Protein AF-A0A966QQK2-F1 (afdb_monomer_lite)

Foldseek 3Di:
DDDDDDDALQNLVVQAPHAAEAEEDDQPCCVRNVACVSRVSNLQYWYKYFAPCVNPPCRVVVNCVRRVVFWDKDKAWDPQDDDCVPPDPVLVPDDPVVVSVVSNVPDPDIGIIIGTHTPD

Radius of gyration: 17.2 Å; chains: 1; bounding box: 40×33×46 Å

Secondary structure (DSSP, 8-state):
----S---GGGGGGGTTS--EEEE--TT-HHHH--TTT-GGGGGSEEEEE--TTTSTTHHHHHHHHHTTTEEEEEE---S----TT--HHHHTS-HHHHHHHHHTT-SS---EEEEEE--

pLDDT: mean 94.25, std 5.54, range [66.81, 98.69]

Sequence (120 aa):
MQVGALFKPEDFAAYAGQKVLVLCDIEGAEQALLDPQLAPALAGMDLIVESHECLVAGITQTLIERFKPTHQITLVQDDGQRSLQAAPQWFANLAHLDQLLATWEWRSGPTPWLVMRALQ

Structure (mmCIF, N/CA/C/O backbone):
data_AF-A0A966QQK2-F1
#
_entry.id   AF-A0A966QQK2-F1
#
loop_
_atom_site.group_PDB
_atom_site.id
_atom_site.type_symbol
_atom_site.label_atom_id
_atom_site.label_alt_id
_atom_site.label_comp_id
_atom_site.label_asym_id
_atom_site.label_entity_id
_atom_site.label_seq_id
_atom_site.pdbx_PDB_ins_code
_atom_site.Cartn_x
_atom_site.Cartn_y
_atom_site.Cartn_z
_atom_site.occupancy
_atom_site.B_iso_or_equiv
_atom_site.auth_seq_id
_atom_site.auth_comp_id
_atom_site.auth_asym_id
_atom_site.auth_atom_id
_atom_site.pdbx_PDB_model_num
ATOM 1 N N . MET A 1 1 ? -6.088 -21.455 -0.155 1.00 66.81 1 MET A N 1
ATOM 2 C CA . MET A 1 1 ? -6.325 -20.127 -0.752 1.00 66.81 1 MET A CA 1
ATOM 3 C C . MET A 1 1 ? -7.811 -20.016 -1.029 1.00 66.81 1 MET A C 1
ATOM 5 O O . MET A 1 1 ? -8.333 -20.871 -1.732 1.00 66.81 1 MET A O 1
ATOM 9 N N . GLN A 1 2 ? -8.489 -19.052 -0.415 1.00 87.50 2 GLN A N 1
ATOM 10 C CA . GLN A 1 2 ? -9.890 -18.745 -0.695 1.00 87.50 2 GLN A CA 1
ATOM 11 C C . GLN A 1 2 ? -9.915 -17.423 -1.458 1.00 87.50 2 GLN A C 1
ATOM 13 O O . GLN A 1 2 ? -9.200 -16.500 -1.082 1.00 87.50 2 GLN A O 1
ATOM 18 N N . VAL A 1 3 ? -10.700 -17.351 -2.528 1.00 90.50 3 VAL A N 1
ATOM 19 C CA . VAL A 1 3 ? -10.937 -16.104 -3.263 1.00 90.50 3 VAL A CA 1
ATOM 20 C C . VAL A 1 3 ? -12.315 -15.598 -2.848 1.00 90.50 3 VAL A C 1
ATOM 22 O O . VAL A 1 3 ? -13.288 -16.352 -2.910 1.00 90.50 3 VAL A O 1
ATOM 25 N N . G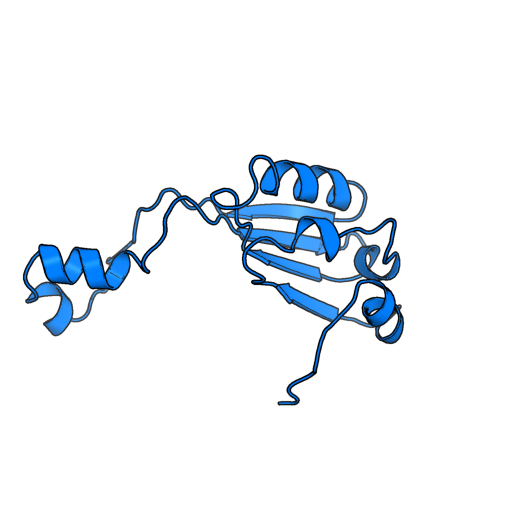LY A 1 4 ? -12.369 -14.366 -2.344 1.00 91.00 4 GLY A N 1
ATOM 26 C CA . GLY A 1 4 ? -13.602 -13.705 -1.915 1.00 91.00 4 GLY A CA 1
ATOM 27 C C . GLY A 1 4 ? -14.304 -12.956 -3.048 1.00 91.00 4 GLY A C 1
ATOM 28 O O . GLY A 1 4 ? -13.815 -12.897 -4.175 1.00 91.00 4 GLY A O 1
ATOM 29 N N . ALA A 1 5 ? -15.466 -12.384 -2.730 1.00 93.06 5 ALA A N 1
ATOM 30 C CA . ALA A 1 5 ? -16.129 -11.381 -3.561 1.00 93.06 5 ALA A CA 1
ATOM 31 C C . ALA A 1 5 ? -15.693 -9.970 -3.114 1.00 93.06 5 ALA A C 1
ATOM 33 O O . ALA A 1 5 ? -14.601 -9.801 -2.573 1.00 93.06 5 ALA A O 1
ATOM 34 N N . LEU A 1 6 ? -16.547 -8.964 -3.321 1.00 95.56 6 LEU A N 1
ATOM 35 C CA . LEU A 1 6 ? -16.353 -7.621 -2.778 1.00 95.56 6 LEU A CA 1
ATOM 36 C C . LEU A 1 6 ? -16.070 -7.681 -1.268 1.00 95.56 6 LEU A C 1
ATOM 38 O O . LEU A 1 6 ? -16.871 -8.245 -0.525 1.00 95.56 6 LEU A O 1
ATOM 42 N N . PHE A 1 7 ? -14.968 -7.061 -0.853 1.00 96.06 7 PHE A N 1
ATOM 43 C CA . PHE A 1 7 ? -14.594 -6.875 0.544 1.00 96.06 7 PHE A CA 1
ATOM 44 C C . PHE A 1 7 ? -14.859 -5.420 0.933 1.00 96.06 7 PHE A C 1
ATOM 46 O O . PHE A 1 7 ? -14.407 -4.498 0.250 1.00 96.06 7 PHE A O 1
ATOM 53 N N . LYS A 1 8 ? -15.629 -5.209 1.994 1.00 97.12 8 LYS A N 1
ATOM 54 C CA . LYS A 1 8 ? -16.075 -3.895 2.461 1.00 97.12 8 LYS A CA 1
ATOM 55 C C . LYS A 1 8 ? -15.437 -3.548 3.810 1.00 97.12 8 LYS A C 1
ATOM 57 O O . LYS A 1 8 ? -14.972 -4.451 4.505 1.00 97.12 8 LYS A O 1
ATOM 62 N N . PRO A 1 9 ? -15.446 -2.270 4.233 1.00 97.62 9 PRO A N 1
ATOM 63 C CA . PRO A 1 9 ? -14.911 -1.880 5.539 1.00 97.62 9 PRO A CA 1
ATOM 64 C C . PRO A 1 9 ? -15.486 -2.697 6.709 1.00 97.62 9 PRO A C 1
ATOM 66 O O . PRO A 1 9 ? -14.753 -3.094 7.613 1.00 97.62 9 PRO A O 1
ATOM 69 N N . GLU A 1 10 ? -16.782 -3.015 6.685 1.00 97.19 10 GLU A N 1
ATOM 70 C CA . GLU A 1 10 ? -17.427 -3.806 7.736 1.00 97.19 10 GLU A CA 1
ATOM 71 C C . GLU A 1 10 ? -16.887 -5.243 7.863 1.00 97.19 10 GLU A C 1
ATOM 73 O O . GLU A 1 10 ? -16.929 -5.815 8.955 1.00 97.19 10 GLU A O 1
ATOM 78 N N . ASP A 1 11 ? -16.319 -5.815 6.797 1.00 97.19 11 ASP A N 1
ATOM 79 C CA . ASP A 1 11 ? -15.834 -7.200 6.792 1.00 97.19 11 ASP A CA 1
ATOM 80 C C . ASP A 1 11 ? -14.584 -7.381 7.671 1.00 97.19 11 ASP A C 1
ATOM 82 O O . ASP A 1 11 ? -14.335 -8.475 8.186 1.00 97.19 11 ASP A O 1
ATOM 86 N N . PHE A 1 12 ? -13.837 -6.303 7.956 1.00 97.81 12 PHE A N 1
ATOM 87 C CA . PHE A 1 12 ? -12.726 -6.341 8.915 1.00 97.81 12 PHE A CA 1
ATOM 88 C C . PHE A 1 12 ? -13.176 -6.745 10.327 1.00 97.81 12 PHE A C 1
ATOM 90 O O . PHE A 1 12 ? -12.386 -7.313 11.085 1.00 97.81 12 PHE A O 1
ATOM 97 N N . ALA A 1 13 ? -14.443 -6.509 10.689 1.00 97.62 13 ALA A N 1
ATOM 98 C CA . ALA A 1 13 ? -14.973 -6.865 12.003 1.00 97.62 13 ALA A CA 1
ATOM 99 C C . ALA A 1 13 ? -14.919 -8.378 12.280 1.00 97.62 13 ALA A C 1
ATOM 101 O O . ALA A 1 13 ? -14.746 -8.778 13.431 1.00 97.62 13 ALA A O 1
ATOM 102 N N . ALA A 1 14 ? -14.989 -9.220 11.241 1.00 97.00 14 ALA A N 1
ATOM 103 C CA . ALA A 1 14 ? -14.887 -10.675 11.378 1.00 97.00 14 ALA A CA 1
ATOM 104 C C . ALA A 1 14 ? -13.523 -11.136 11.928 1.00 97.00 14 ALA A C 1
ATOM 106 O O . ALA A 1 14 ? -13.404 -12.241 12.462 1.00 97.00 14 ALA A O 1
ATOM 107 N N . TYR A 1 15 ? -12.504 -10.280 11.831 1.00 96.56 15 TYR A N 1
ATOM 108 C CA . TYR A 1 15 ? -11.136 -10.565 12.253 1.00 96.56 15 TYR A CA 1
ATOM 109 C C . TYR A 1 15 ? -10.707 -9.777 13.499 1.00 96.56 15 TYR A C 1
ATOM 111 O O . TYR A 1 15 ? -9.544 -9.835 13.900 1.00 96.56 15 TYR A O 1
ATOM 119 N N . ALA A 1 16 ? -11.629 -9.047 14.133 1.00 96.31 16 ALA A N 1
ATOM 120 C CA . ALA A 1 16 ? -11.333 -8.248 15.317 1.00 96.31 16 ALA A CA 1
ATOM 121 C C . ALA A 1 16 ? -10.731 -9.102 16.453 1.00 96.31 16 ALA A C 1
ATOM 123 O O . ALA A 1 16 ? -11.222 -10.186 16.769 1.00 96.31 16 ALA A O 1
ATOM 124 N N . GLY A 1 17 ? -9.660 -8.600 17.077 1.00 92.94 17 GLY A N 1
ATOM 125 C CA . GLY A 1 17 ? -8.969 -9.266 18.190 1.00 92.94 17 GLY A CA 1
ATOM 126 C C . GLY A 1 17 ? -8.048 -10.428 17.795 1.00 92.94 17 GLY A C 1
ATOM 127 O O . GLY A 1 17 ? -7.464 -11.063 18.672 1.00 92.94 17 GLY A O 1
ATOM 128 N N . GLN A 1 18 ? -7.900 -10.717 16.500 1.00 96.25 18 GLN A N 1
ATOM 129 C CA . GLN A 1 18 ? -6.976 -11.733 15.995 1.00 96.25 18 GLN A CA 1
ATOM 130 C C . GLN A 1 18 ? -5.640 -11.105 15.575 1.00 96.25 18 GLN A C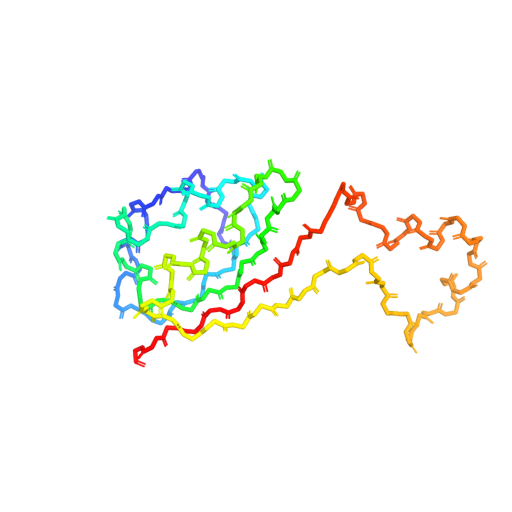 1
ATOM 132 O O . GLN A 1 18 ? -5.559 -9.908 15.313 1.00 96.25 18 GLN A O 1
ATOM 137 N N . LYS A 1 19 ? -4.585 -11.923 15.460 1.00 96.31 19 LYS A N 1
ATOM 138 C CA . LYS A 1 19 ? -3.326 -11.500 14.828 1.00 96.31 19 LYS A CA 1
ATOM 139 C C . LYS A 1 19 ? -3.480 -11.566 13.312 1.00 96.31 19 LYS A C 1
ATOM 141 O O . LYS A 1 19 ? -3.482 -12.659 12.749 1.00 96.31 19 LYS A O 1
ATOM 146 N N . VAL A 1 20 ? -3.623 -10.408 12.676 1.00 97.56 20 VAL A N 1
ATOM 147 C CA . VAL A 1 20 ? -3.947 -10.282 11.249 1.00 97.56 20 VAL A CA 1
ATOM 148 C C . VAL A 1 20 ? -2.903 -9.416 10.560 1.00 97.56 20 VAL A C 1
ATOM 150 O O . VAL A 1 20 ? -2.527 -8.369 11.082 1.00 97.56 20 VAL A O 1
ATOM 153 N N . LEU A 1 21 ? -2.482 -9.852 9.374 1.00 98.06 21 LEU A N 1
ATOM 154 C CA . LEU A 1 21 ? -1.756 -9.034 8.411 1.00 98.06 21 LEU A CA 1
ATOM 155 C C . LEU A 1 21 ? -2.686 -8.732 7.234 1.00 98.06 21 LEU A C 1
ATOM 157 O O . LEU A 1 21 ? -3.183 -9.656 6.589 1.00 98.06 21 LEU A O 1
ATOM 161 N N . VAL A 1 22 ? -2.883 -7.451 6.942 1.00 97.88 22 VAL A N 1
ATOM 162 C CA . VAL A 1 22 ? -3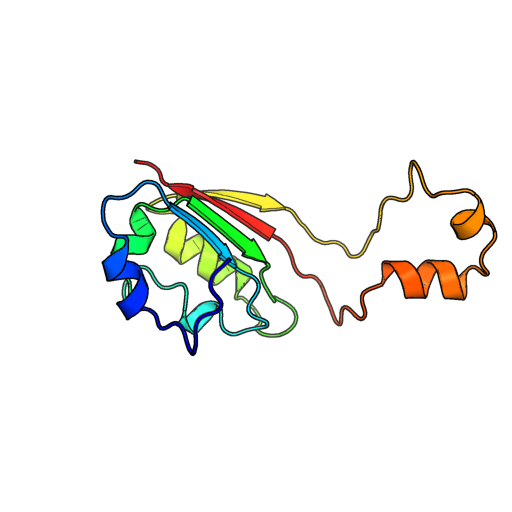.571 -6.964 5.747 1.00 97.88 22 VAL A CA 1
ATOM 163 C C . VAL A 1 22 ? -2.516 -6.617 4.699 1.00 97.88 22 VAL A C 1
ATOM 165 O O . VAL A 1 22 ? -1.731 -5.695 4.891 1.00 97.88 22 VAL A O 1
ATOM 168 N N . LEU A 1 23 ? -2.496 -7.349 3.586 1.00 98.25 23 LEU A N 1
ATOM 169 C CA . LEU A 1 23 ? -1.724 -6.991 2.396 1.00 98.25 23 LEU A CA 1
ATOM 170 C C . LEU A 1 23 ? -2.698 -6.416 1.367 1.00 98.25 23 LEU A C 1
ATOM 172 O O . LEU A 1 23 ? -3.619 -7.121 0.955 1.00 98.25 23 LEU A O 1
ATOM 176 N N . CYS A 1 24 ? -2.531 -5.147 1.008 1.00 97.81 24 CYS A N 1
ATOM 177 C CA . CYS A 1 24 ? -3.518 -4.402 0.236 1.00 97.81 24 CYS A CA 1
ATOM 178 C C . CYS A 1 24 ? -2.871 -3.709 -0.963 1.00 97.81 24 CYS A C 1
ATOM 180 O O . CYS A 1 24 ? -2.039 -2.822 -0.796 1.00 97.81 24 CYS A O 1
ATOM 182 N N . ASP A 1 25 ? -3.302 -4.108 -2.149 1.00 95.88 25 ASP A N 1
ATOM 183 C CA . ASP A 1 25 ? -3.042 -3.459 -3.427 1.00 95.88 25 ASP A CA 1
ATOM 184 C C . ASP A 1 25 ? -4.398 -3.437 -4.149 1.00 95.88 25 ASP A C 1
ATOM 186 O O . ASP A 1 25 ? -4.954 -4.491 -4.477 1.00 95.88 25 ASP A O 1
ATOM 190 N N . ILE A 1 26 ? -5.018 -2.254 -4.202 1.00 96.00 26 ILE A N 1
ATOM 191 C CA . ILE A 1 26 ? -6.432 -2.078 -4.582 1.00 96.00 26 ILE A CA 1
ATOM 192 C C . ILE A 1 26 ? -6.665 -0.893 -5.521 1.00 96.00 26 ILE A C 1
ATOM 194 O O . ILE A 1 26 ? -7.803 -0.436 -5.655 1.00 96.00 26 ILE A O 1
ATOM 198 N N . GLU A 1 27 ? -5.605 -0.424 -6.178 1.00 94.69 27 GLU A N 1
ATOM 199 C CA . GLU A 1 27 ? -5.672 0.432 -7.367 1.00 94.69 27 GLU A CA 1
ATOM 200 C C . GLU A 1 27 ? -6.597 1.662 -7.213 1.00 94.69 27 GLU A C 1
ATOM 202 O O . GLU A 1 27 ? -7.439 1.948 -8.070 1.00 94.69 27 GLU A O 1
ATOM 207 N N . GLY A 1 28 ? -6.475 2.404 -6.102 1.00 93.50 28 GLY A N 1
ATOM 208 C CA . GLY A 1 28 ? -7.173 3.683 -5.885 1.00 93.50 28 GLY A CA 1
ATOM 209 C C . GLY A 1 28 ? -8.387 3.632 -4.948 1.00 93.50 28 GLY A C 1
ATOM 210 O O . GLY A 1 28 ? -8.996 4.668 -4.663 1.00 93.50 28 GLY A O 1
ATOM 211 N N . ALA A 1 29 ? -8.768 2.454 -4.445 1.00 96.75 29 ALA A N 1
ATOM 212 C CA . ALA A 1 29 ? -9.868 2.311 -3.483 1.00 96.75 29 ALA A CA 1
ATOM 213 C C . ALA A 1 29 ? -9.435 2.457 -2.005 1.00 96.75 29 ALA A C 1
ATOM 215 O O . ALA A 1 29 ? -10.256 2.283 -1.096 1.00 96.75 29 ALA A O 1
ATOM 216 N N . GLU A 1 30 ? -8.170 2.796 -1.733 1.00 97.88 30 GLU A N 1
ATOM 217 C CA . GLU A 1 30 ? -7.579 2.817 -0.386 1.00 97.88 30 GLU A CA 1
ATOM 218 C C . GLU A 1 30 ? -8.312 3.777 0.538 1.00 97.88 30 GLU A C 1
ATOM 220 O O . GLU A 1 30 ? -8.569 3.452 1.697 1.00 97.88 30 GLU A O 1
ATOM 225 N N . GLN A 1 31 ? -8.710 4.941 0.023 1.00 96.19 31 GLN A N 1
ATOM 226 C CA . GLN A 1 31 ? -9.380 5.956 0.830 1.00 96.19 31 GLN A CA 1
ATOM 227 C C . GLN A 1 31 ? -10.723 5.465 1.382 1.00 96.19 31 GLN A C 1
ATOM 229 O O . GLN A 1 31 ? -11.097 5.838 2.497 1.00 96.19 31 GLN A O 1
ATOM 234 N N . ALA A 1 32 ? -11.447 4.656 0.608 1.00 96.56 32 ALA A N 1
ATOM 235 C CA . ALA A 1 32 ? -12.756 4.140 0.986 1.00 96.56 32 ALA A CA 1
ATOM 236 C C . ALA A 1 32 ? -12.647 2.885 1.861 1.00 96.56 32 ALA A C 1
ATOM 238 O O . ALA A 1 32 ? -13.449 2.718 2.778 1.00 96.56 32 ALA A O 1
ATOM 239 N N . LEU A 1 33 ? -11.669 2.013 1.587 1.00 98.00 33 LEU A N 1
ATOM 240 C CA . LEU A 1 33 ? -11.525 0.744 2.301 1.00 98.00 33 LEU A CA 1
ATOM 241 C C . LEU A 1 33 ? -10.771 0.886 3.632 1.00 98.00 33 LEU A C 1
ATOM 243 O O . LEU A 1 33 ? -11.164 0.291 4.635 1.00 98.00 33 LEU A O 1
ATOM 247 N N . LEU A 1 34 ? -9.682 1.657 3.643 1.00 98.06 34 LEU A N 1
ATOM 248 C CA . LEU A 1 34 ? -8.735 1.736 4.756 1.00 98.06 34 LEU A CA 1
ATOM 249 C C . LEU A 1 34 ? -9.015 2.970 5.618 1.00 98.06 34 LEU A C 1
ATOM 251 O O . LEU A 1 34 ? -8.275 3.960 5.616 1.00 98.06 34 LEU A O 1
ATOM 255 N N . ASP A 1 35 ? -10.121 2.907 6.357 1.00 97.62 35 ASP A N 1
ATOM 256 C CA . ASP A 1 35 ? -10.539 3.949 7.293 1.00 97.62 35 ASP A CA 1
ATOM 257 C C . ASP A 1 35 ? -10.847 3.354 8.682 1.00 97.62 35 ASP A C 1
ATOM 259 O O . ASP A 1 35 ? -11.882 2.703 8.854 1.00 97.62 35 ASP A O 1
ATOM 263 N N . PRO A 1 36 ? -9.996 3.590 9.702 1.00 96.44 36 PRO A N 1
ATOM 264 C CA . PRO A 1 36 ? -10.240 3.126 11.069 1.00 96.44 36 PRO A CA 1
ATOM 265 C C . PRO A 1 36 ? -11.518 3.679 11.719 1.00 96.44 36 PRO A C 1
ATOM 267 O O . PRO A 1 36 ? -11.984 3.107 12.703 1.00 96.44 36 PRO A O 1
ATOM 270 N N . GLN A 1 37 ? -12.098 4.772 11.205 1.00 96.31 37 GLN A N 1
ATOM 271 C CA . GLN A 1 37 ? -13.384 5.282 11.691 1.00 96.31 37 GLN A CA 1
ATOM 272 C C . GLN A 1 37 ? -14.555 4.414 11.212 1.00 96.31 37 GLN A C 1
ATOM 274 O O . GLN A 1 37 ? -15.518 4.228 11.953 1.00 96.31 37 GLN A O 1
ATOM 279 N N . LEU A 1 38 ? -14.466 3.865 9.995 1.00 97.12 38 LEU A N 1
ATOM 280 C CA . LEU A 1 38 ? -15.471 2.958 9.427 1.00 97.12 38 LEU A CA 1
ATOM 281 C C . LEU A 1 38 ? -15.234 1.503 9.848 1.00 97.12 38 LEU A C 1
ATOM 283 O O . LEU A 1 38 ? -16.186 0.757 10.066 1.00 97.12 38 LEU A O 1
ATOM 287 N N . ALA A 1 39 ? -13.967 1.114 9.998 1.00 97.44 39 ALA A N 1
ATOM 288 C CA . ALA A 1 39 ? -13.539 -0.230 10.359 1.00 97.44 39 ALA A CA 1
ATOM 289 C C . ALA A 1 39 ? -12.577 -0.204 11.564 1.00 97.44 39 ALA A C 1
ATOM 291 O O . ALA A 1 39 ? -11.363 -0.350 11.398 1.00 97.44 39 ALA A O 1
ATOM 292 N N . PRO A 1 40 ? -13.088 -0.077 12.806 1.00 97.25 40 PRO A N 1
ATOM 293 C CA . PRO A 1 40 ? -12.250 0.051 14.005 1.00 97.25 40 PRO A CA 1
ATOM 294 C C . PRO A 1 40 ? -11.290 -1.120 14.247 1.00 97.25 40 PRO A C 1
ATOM 296 O O . PRO A 1 40 ? -10.253 -0.947 14.884 1.00 97.25 40 PRO A O 1
ATOM 299 N N . ALA A 1 41 ? -11.609 -2.309 13.723 1.00 97.50 41 ALA A N 1
ATOM 300 C CA . ALA A 1 41 ? -10.761 -3.494 13.837 1.00 97.50 41 ALA A CA 1
ATOM 301 C C . ALA A 1 41 ? -9.366 -3.288 13.212 1.00 97.50 41 ALA A C 1
ATOM 303 O O . ALA A 1 41 ? -8.399 -3.870 13.700 1.00 97.50 41 ALA A O 1
ATOM 304 N N . LEU A 1 42 ? -9.247 -2.408 12.207 1.00 97.88 42 LEU A N 1
ATOM 305 C CA . LEU A 1 42 ? -7.981 -2.057 11.559 1.00 97.88 42 LEU A CA 1
ATOM 306 C C . LEU A 1 42 ? -6.942 -1.487 12.531 1.00 97.88 42 LEU A C 1
ATOM 308 O O . LEU A 1 42 ? -5.752 -1.627 12.291 1.00 97.88 42 LEU A O 1
ATOM 312 N N . ALA A 1 43 ? -7.368 -0.873 13.641 1.00 97.31 43 ALA A N 1
ATOM 313 C CA . ALA A 1 43 ? -6.459 -0.324 14.648 1.00 97.31 43 ALA A CA 1
ATOM 314 C C . ALA A 1 43 ? -5.542 -1.380 15.296 1.00 97.31 43 ALA A C 1
ATOM 316 O O . ALA A 1 43 ? -4.546 -1.017 15.916 1.00 97.31 43 ALA A O 1
ATOM 317 N N . GLY A 1 44 ? -5.904 -2.663 15.198 1.00 97.06 44 GLY A N 1
ATOM 318 C CA . GLY A 1 44 ? -5.170 -3.781 15.783 1.00 97.06 44 GLY A CA 1
ATOM 319 C C . GLY A 1 44 ? -4.524 -4.735 14.786 1.00 97.06 44 GLY A C 1
ATOM 320 O O . GLY A 1 44 ? -4.123 -5.822 15.189 1.00 97.06 44 GLY A O 1
ATOM 321 N N . MET A 1 45 ? -4.481 -4.388 13.501 1.00 98.19 45 MET A N 1
ATOM 322 C CA . MET A 1 45 ? -3.954 -5.258 12.448 1.00 98.19 45 MET A CA 1
ATOM 323 C C . MET A 1 45 ? -2.646 -4.689 11.919 1.00 98.19 45 MET A C 1
ATOM 325 O O . MET A 1 45 ? -2.512 -3.481 11.814 1.00 98.19 45 MET A O 1
ATOM 329 N N . ASP A 1 46 ? -1.698 -5.537 11.535 1.00 98.56 46 ASP A N 1
ATOM 330 C CA . ASP A 1 46 ? -0.556 -5.058 10.758 1.00 98.56 46 ASP A CA 1
ATOM 331 C C . ASP A 1 46 ? -0.997 -4.862 9.303 1.00 98.56 46 ASP A C 1
ATOM 333 O O . ASP A 1 46 ? -1.777 -5.660 8.778 1.00 98.56 46 ASP A O 1
ATOM 337 N N . LEU A 1 47 ? -0.499 -3.824 8.633 1.00 98.62 47 LEU A N 1
ATOM 338 C CA . LEU A 1 47 ? -0.830 -3.539 7.240 1.00 98.62 47 LEU A CA 1
ATOM 339 C C . LEU A 1 47 ? 0.426 -3.333 6.394 1.00 98.62 47 LEU A C 1
ATOM 341 O O . LEU A 1 47 ? 1.379 -2.670 6.800 1.00 98.62 47 LEU A O 1
ATOM 345 N N . ILE A 1 48 ? 0.393 -3.864 5.180 1.00 98.69 48 ILE A N 1
ATOM 346 C CA . ILE A 1 48 ? 1.309 -3.540 4.092 1.00 98.69 48 ILE A CA 1
ATOM 347 C C . ILE A 1 48 ? 0.430 -3.089 2.929 1.00 98.69 48 ILE A C 1
ATOM 349 O O . ILE A 1 48 ? -0.354 -3.880 2.408 1.00 98.69 48 ILE A O 1
ATOM 353 N N . VAL A 1 49 ? 0.517 -1.812 2.567 1.00 98.44 49 VAL A N 1
ATOM 354 C CA . VAL A 1 49 ? -0.390 -1.185 1.599 1.00 98.44 49 VAL A CA 1
ATOM 355 C C . VAL A 1 49 ? 0.412 -0.547 0.477 1.00 98.44 49 VAL A C 1
ATOM 357 O O . VAL A 1 49 ? 1.247 0.314 0.755 1.00 98.44 49 VAL A O 1
ATOM 360 N N . GLU A 1 50 ? 0.143 -0.934 -0.768 1.00 97.50 50 GLU A N 1
ATOM 361 C CA . GLU A 1 50 ? 0.564 -0.157 -1.932 1.00 97.50 50 GLU A CA 1
ATOM 362 C C . GLU A 1 50 ? -0.334 1.078 -2.056 1.00 97.50 50 GLU A C 1
ATOM 364 O O . GLU A 1 50 ? -1.558 0.975 -2.115 1.00 97.50 50 GLU A O 1
ATOM 369 N N . SER A 1 51 ? 0.274 2.261 -2.033 1.00 97.25 51 SER A N 1
ATOM 370 C CA . SER A 1 51 ? -0.433 3.536 -2.082 1.00 97.25 51 SER A CA 1
ATOM 371 C C . SER A 1 51 ? -0.430 4.080 -3.505 1.00 97.25 51 SER A C 1
ATOM 373 O O . SER A 1 51 ? 0.620 4.441 -4.031 1.00 97.25 51 SER A O 1
ATOM 375 N N . HIS A 1 52 ? -1.602 4.194 -4.124 1.00 96.69 52 HIS A N 1
ATOM 376 C CA . HIS A 1 52 ? -1.738 4.645 -5.511 1.00 96.69 52 HIS A CA 1
ATOM 377 C C . HIS A 1 52 ? -1.805 6.174 -5.632 1.00 96.69 52 HIS A C 1
ATOM 379 O O . HIS A 1 52 ? -2.804 6.745 -6.073 1.00 96.69 52 HIS A O 1
ATOM 385 N N . GLU A 1 53 ? -0.712 6.850 -5.265 1.00 94.19 53 GLU A N 1
ATOM 386 C CA . GLU A 1 53 ? -0.577 8.318 -5.314 1.00 94.19 53 GLU A CA 1
ATOM 387 C C . GLU A 1 53 ? -0.837 8.893 -6.716 1.00 94.19 53 GLU A C 1
ATOM 389 O O . GLU A 1 53 ? -1.376 9.989 -6.868 1.00 94.19 53 GLU A O 1
ATOM 394 N N . CYS A 1 54 ? -0.501 8.129 -7.756 1.00 92.62 54 CYS A N 1
ATOM 395 C CA . CYS A 1 54 ? -0.753 8.485 -9.148 1.00 92.62 54 CYS A CA 1
ATOM 396 C C . CYS A 1 54 ? -2.238 8.430 -9.559 1.00 92.62 54 CYS A C 1
ATOM 398 O O . CYS A 1 54 ? -2.607 9.061 -10.550 1.00 92.62 54 CYS A O 1
ATOM 400 N N . LEU A 1 55 ? -3.085 7.703 -8.819 1.00 94.38 55 LEU A N 1
ATOM 401 C CA . LEU A 1 55 ? -4.524 7.584 -9.081 1.00 94.38 55 LEU A CA 1
ATOM 402 C C . LEU A 1 55 ? -5.337 8.541 -8.207 1.00 94.38 55 LEU A C 1
ATOM 404 O O . LEU A 1 55 ? -6.269 9.186 -8.690 1.00 94.38 55 LEU A O 1
ATOM 408 N N . VAL A 1 56 ? -4.969 8.656 -6.929 1.00 95.12 56 VAL A N 1
ATOM 409 C CA . VAL A 1 56 ? -5.633 9.527 -5.956 1.00 95.12 56 VAL A CA 1
ATOM 410 C C . VAL A 1 56 ? -4.587 10.408 -5.281 1.00 95.12 56 VAL A C 1
ATOM 412 O O . VAL A 1 56 ? -3.865 9.979 -4.385 1.00 95.12 56 VAL A O 1
ATOM 415 N N . ALA A 1 57 ? -4.529 11.674 -5.692 1.00 95.12 57 ALA A N 1
ATOM 416 C CA . ALA A 1 57 ? -3.586 12.633 -5.126 1.00 95.12 57 ALA A CA 1
ATOM 417 C C . ALA A 1 57 ? -3.824 12.838 -3.616 1.00 95.12 57 ALA A C 1
ATOM 419 O O . ALA A 1 57 ? -4.946 13.081 -3.170 1.00 95.12 57 ALA A O 1
ATOM 420 N N . GLY A 1 58 ? -2.750 12.784 -2.834 1.00 96.38 58 GLY A N 1
ATOM 421 C CA . GLY A 1 58 ? -2.733 12.921 -1.381 1.00 96.38 58 GLY A CA 1
ATOM 422 C C . GLY A 1 58 ? -3.091 11.648 -0.612 1.00 96.38 58 GLY A C 1
ATOM 423 O O . GLY A 1 58 ? -3.181 11.703 0.622 1.00 96.38 58 GLY A O 1
ATOM 424 N N . ILE A 1 59 ? -3.302 10.507 -1.280 1.00 97.69 59 ILE A N 1
ATOM 425 C CA . ILE A 1 59 ? -3.731 9.277 -0.603 1.00 97.69 59 ILE A CA 1
ATOM 426 C C . ILE A 1 59 ? -2.678 8.754 0.372 1.00 97.69 59 ILE A C 1
ATOM 428 O O . ILE A 1 59 ? -3.025 8.381 1.494 1.00 97.69 59 ILE A O 1
ATOM 432 N N . THR A 1 60 ? -1.390 8.830 0.024 1.00 97.94 60 THR A N 1
ATOM 433 C CA . THR A 1 60 ? -0.312 8.356 0.905 1.00 97.94 60 THR A CA 1
ATOM 434 C C . THR A 1 60 ? -0.324 9.113 2.230 1.00 97.94 60 THR A C 1
ATOM 436 O O . THR A 1 60 ? -0.308 8.511 3.305 1.00 97.94 60 THR A O 1
ATOM 439 N N . GLN A 1 61 ? -0.421 10.443 2.164 1.00 98.19 61 GLN A N 1
ATOM 440 C CA . GLN A 1 61 ? -0.480 11.295 3.349 1.00 98.19 61 GLN A CA 1
ATOM 441 C C . GLN A 1 61 ? -1.767 11.059 4.151 1.00 98.19 61 GLN A C 1
ATOM 443 O O . GLN A 1 61 ? -1.717 10.972 5.376 1.00 98.19 61 GLN A O 1
ATOM 448 N N . THR A 1 62 ? -2.899 10.878 3.467 1.00 98.25 62 THR A N 1
ATOM 449 C CA . THR A 1 62 ? -4.191 10.568 4.097 1.00 98.25 62 THR A CA 1
ATOM 450 C C . THR A 1 62 ? -4.118 9.280 4.920 1.00 98.25 62 THR A C 1
ATOM 452 O O . THR A 1 62 ? -4.564 9.245 6.068 1.00 98.25 62 THR A O 1
ATOM 455 N N . LEU A 1 63 ? -3.527 8.218 4.364 1.00 98.38 63 LEU A N 1
ATOM 456 C CA . LEU A 1 63 ? -3.339 6.955 5.077 1.00 98.38 63 LEU A CA 1
ATOM 457 C C . LEU A 1 63 ? -2.382 7.126 6.264 1.00 98.38 63 LEU A C 1
ATOM 459 O O . LEU A 1 63 ? -2.696 6.683 7.368 1.00 98.38 63 LEU A O 1
ATOM 463 N N . ILE A 1 64 ? -1.262 7.834 6.086 1.00 98.56 64 ILE A N 1
ATOM 464 C CA . ILE A 1 64 ? -0.340 8.131 7.193 1.00 98.56 64 ILE A CA 1
ATOM 465 C C . ILE A 1 64 ? -1.082 8.814 8.346 1.00 98.56 64 ILE A C 1
ATOM 467 O O . ILE A 1 64 ? -0.959 8.389 9.492 1.00 98.56 64 ILE A O 1
ATOM 471 N N . GLU A 1 65 ? -1.874 9.847 8.067 1.00 98.44 65 GLU A N 1
ATOM 472 C CA . GLU A 1 65 ? -2.608 10.597 9.091 1.00 98.44 65 GLU A CA 1
ATOM 473 C C . GLU A 1 65 ? -3.653 9.747 9.813 1.00 98.44 65 GLU A C 1
ATOM 475 O O . GLU A 1 65 ? -3.753 9.817 11.041 1.00 98.44 65 GLU A O 1
ATOM 480 N N . ARG A 1 66 ? -4.384 8.904 9.075 1.00 97.88 66 ARG A N 1
ATOM 481 C CA . ARG A 1 66 ? -5.393 7.995 9.636 1.00 97.88 66 ARG A CA 1
ATOM 482 C C . ARG A 1 66 ? -4.798 6.965 10.587 1.00 97.88 66 ARG A C 1
ATOM 484 O O . ARG A 1 66 ? -5.384 6.689 11.631 1.00 97.88 66 ARG A O 1
ATOM 491 N N . PHE A 1 67 ? -3.655 6.390 10.223 1.00 98.31 67 PHE A N 1
ATOM 492 C CA . PHE A 1 67 ? -3.080 5.251 10.937 1.00 98.31 67 PHE A CA 1
ATOM 493 C C . PHE A 1 67 ? -2.005 5.643 11.957 1.00 98.31 67 PHE A C 1
ATOM 495 O O . PHE A 1 67 ? -1.741 4.871 12.876 1.00 98.31 67 PHE A O 1
ATOM 502 N N . LYS A 1 68 ? -1.429 6.851 11.882 1.00 98.06 68 LYS A N 1
ATOM 503 C CA . LYS A 1 68 ? -0.406 7.338 12.828 1.00 98.06 68 LYS A CA 1
ATOM 504 C C . LYS A 1 68 ? -0.794 7.228 14.314 1.00 98.06 68 LYS A C 1
ATOM 506 O O . LYS A 1 68 ? 0.102 6.957 15.111 1.00 98.06 68 LYS A O 1
ATOM 511 N N . PRO A 1 69 ? -2.061 7.424 14.738 1.00 97.88 69 PRO A N 1
ATOM 512 C CA . PRO A 1 69 ? -2.433 7.258 16.145 1.00 97.88 69 PRO A CA 1
ATOM 513 C C . PRO A 1 69 ? -2.347 5.812 16.653 1.00 97.88 69 PRO A C 1
ATOM 515 O O . PRO A 1 69 ? -2.238 5.604 17.858 1.00 97.88 69 PRO A O 1
ATOM 518 N N . THR A 1 70 ? -2.428 4.824 15.760 1.00 98.06 70 THR A N 1
ATOM 519 C CA . THR A 1 70 ? -2.555 3.398 16.106 1.00 98.06 70 THR A CA 1
ATOM 520 C C . THR A 1 70 ? -1.408 2.540 15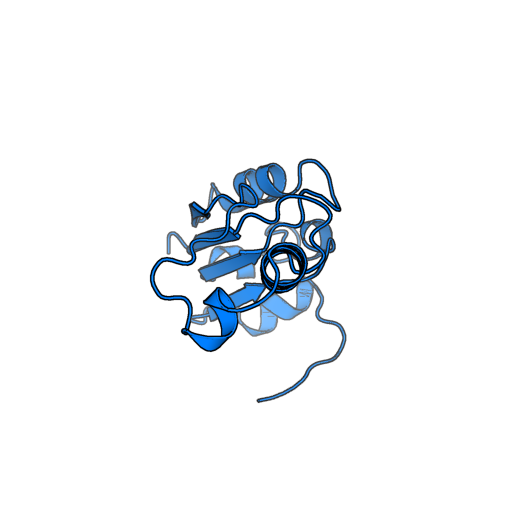.581 1.00 98.06 70 THR A C 1
ATOM 522 O O . THR A 1 70 ? -1.284 1.401 16.016 1.00 98.06 70 THR A O 1
ATOM 525 N N . HIS A 1 71 ? -0.559 3.062 14.690 1.00 98.56 71 HIS A N 1
ATOM 526 C CA . HIS A 1 71 ? 0.502 2.305 14.026 1.00 98.56 71 HIS A CA 1
ATOM 527 C C . HIS A 1 71 ? 1.849 3.025 14.051 1.00 98.56 71 HIS A C 1
ATOM 529 O O . HIS A 1 71 ? 1.945 4.243 13.890 1.00 98.56 71 HIS A O 1
ATOM 535 N N . GLN A 1 72 ? 2.918 2.238 14.148 1.00 98.62 72 GLN A N 1
ATOM 536 C CA . GLN A 1 72 ? 4.241 2.643 13.698 1.00 98.62 72 GLN A CA 1
ATOM 537 C C . GLN A 1 72 ? 4.310 2.472 12.177 1.00 98.62 72 GLN A C 1
ATOM 539 O O . GLN A 1 72 ? 4.187 1.360 11.668 1.00 98.62 72 GLN A O 1
ATOM 544 N N . ILE A 1 73 ? 4.529 3.571 11.457 1.00 98.62 73 ILE A N 1
ATOM 545 C CA . ILE A 1 73 ? 4.486 3.600 9.991 1.00 98.62 73 ILE A CA 1
ATOM 546 C C . ILE A 1 73 ? 5.895 3.765 9.421 1.00 98.62 73 ILE A C 1
ATOM 548 O O . ILE A 1 73 ? 6.631 4.668 9.816 1.00 98.62 73 ILE A O 1
ATOM 552 N N . THR A 1 74 ? 6.246 2.913 8.461 1.00 98.62 74 THR A N 1
ATOM 553 C CA . THR A 1 74 ? 7.418 3.052 7.592 1.00 98.62 74 THR A CA 1
ATOM 554 C C . THR A 1 74 ? 6.938 3.232 6.159 1.00 98.62 74 THR A C 1
ATOM 556 O O . THR A 1 74 ? 6.230 2.378 5.632 1.00 98.62 74 THR A O 1
ATOM 559 N N . LEU A 1 75 ? 7.325 4.342 5.533 1.00 98.12 75 LEU A N 1
ATOM 560 C CA . LEU A 1 75 ? 7.054 4.611 4.125 1.00 98.12 75 LEU A CA 1
ATOM 561 C C . LEU A 1 75 ? 8.249 4.157 3.285 1.00 98.12 75 LEU A C 1
ATOM 563 O O . LEU A 1 75 ? 9.350 4.692 3.424 1.00 98.12 75 LEU A O 1
ATOM 567 N N . VAL A 1 76 ? 8.022 3.181 2.416 1.00 97.00 76 VAL A N 1
ATOM 568 C CA . VAL A 1 76 ? 8.967 2.754 1.387 1.00 97.00 76 VAL A CA 1
ATOM 569 C C . VAL A 1 76 ? 8.642 3.544 0.126 1.00 97.00 76 VAL A C 1
ATOM 571 O O . VAL A 1 76 ? 7.574 3.383 -0.457 1.00 97.00 76 VAL A O 1
ATOM 574 N N . GLN A 1 77 ? 9.544 4.446 -0.252 1.00 94.50 77 GLN A N 1
ATOM 575 C CA . GLN A 1 77 ? 9.360 5.300 -1.423 1.00 94.50 77 GLN A CA 1
ATOM 576 C C . GLN A 1 77 ? 9.449 4.486 -2.716 1.00 94.50 77 GLN A C 1
ATOM 578 O O . GLN A 1 77 ? 10.267 3.573 -2.813 1.00 94.50 77 GLN A O 1
ATOM 583 N N . ASP A 1 78 ? 8.658 4.880 -3.709 1.00 90.38 78 ASP A N 1
ATOM 584 C CA . ASP A 1 78 ? 8.847 4.491 -5.104 1.00 90.38 78 ASP A CA 1
ATOM 585 C C . ASP A 1 78 ? 9.250 5.742 -5.884 1.00 90.38 78 ASP A C 1
ATOM 587 O O . ASP A 1 78 ? 8.454 6.659 -6.074 1.00 90.38 78 ASP A O 1
ATOM 591 N N . ASP A 1 79 ? 10.515 5.807 -6.284 1.00 87.38 79 ASP A N 1
ATOM 592 C CA . ASP A 1 79 ? 11.064 6.890 -7.101 1.00 87.38 79 ASP A CA 1
ATOM 593 C C . ASP A 1 79 ? 11.137 6.511 -8.592 1.00 87.38 79 ASP A C 1
ATOM 595 O O . ASP A 1 79 ? 11.757 7.217 -9.390 1.00 87.38 79 ASP A O 1
ATOM 599 N N . GLY A 1 80 ? 10.513 5.389 -8.973 1.00 83.38 80 GLY A N 1
ATOM 600 C CA . GLY A 1 80 ? 10.528 4.845 -10.328 1.00 83.38 80 GLY A CA 1
ATOM 601 C C . GLY A 1 80 ? 11.840 4.160 -10.715 1.00 83.38 80 GLY A C 1
ATOM 602 O O . GLY A 1 80 ? 11.920 3.572 -11.795 1.00 83.38 80 GLY A O 1
ATOM 603 N N . GLN A 1 81 ? 12.873 4.187 -9.867 1.00 83.56 81 GLN A N 1
ATOM 604 C CA . GLN A 1 81 ? 14.109 3.467 -10.144 1.00 83.56 81 GLN A CA 1
ATOM 605 C C . GLN A 1 81 ? 13.933 1.984 -9.825 1.00 83.56 81 GLN A C 1
ATOM 607 O O . GLN A 1 81 ? 13.224 1.582 -8.901 1.00 83.56 81 GLN A O 1
ATOM 612 N N . ARG A 1 82 ? 14.589 1.136 -10.617 1.00 85.19 82 ARG A N 1
ATOM 613 C CA . ARG A 1 82 ? 14.562 -0.316 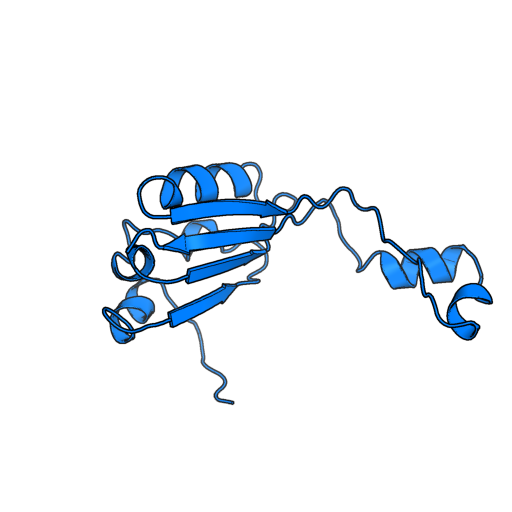-10.445 1.00 85.19 82 ARG A CA 1
ATOM 614 C C . ARG A 1 82 ? 15.996 -0.808 -10.316 1.00 85.19 82 ARG A C 1
ATOM 616 O O . ARG A 1 82 ? 16.824 -0.603 -11.202 1.00 85.19 82 ARG A O 1
ATOM 623 N N . SER A 1 83 ? 16.310 -1.414 -9.172 1.00 82.56 83 SER A N 1
ATOM 624 C CA . SER A 1 83 ? 17.647 -1.943 -8.902 1.00 82.56 83 SER A CA 1
ATOM 625 C C . SER A 1 83 ? 17.833 -3.285 -9.603 1.00 82.56 83 SER A C 1
ATOM 627 O O . SER A 1 83 ? 17.156 -4.261 -9.295 1.00 82.56 83 SER A O 1
ATOM 629 N N . LEU A 1 84 ? 18.789 -3.339 -10.529 1.00 83.81 84 LEU A N 1
ATOM 630 C CA . LEU A 1 84 ? 19.099 -4.523 -11.336 1.00 83.81 84 LEU A CA 1
ATOM 631 C C . LEU A 1 84 ? 20.415 -5.198 -10.918 1.00 83.81 84 LEU A C 1
ATOM 633 O O . LEU A 1 84 ? 21.073 -5.843 -11.731 1.00 83.81 84 LEU A O 1
ATOM 637 N N . GLN A 1 85 ? 20.808 -5.066 -9.645 1.00 83.06 85 GLN A N 1
ATOM 638 C CA . GLN A 1 85 ? 22.115 -5.501 -9.117 1.00 83.06 85 GLN A CA 1
ATOM 639 C C . GLN A 1 85 ? 22.443 -6.993 -9.330 1.00 83.06 85 GLN A C 1
ATOM 641 O O . GLN A 1 85 ? 23.607 -7.375 -9.238 1.00 83.06 85 GLN A O 1
ATOM 646 N N . ALA A 1 86 ? 21.451 -7.827 -9.654 1.00 86.69 86 ALA A N 1
ATOM 647 C CA . ALA A 1 86 ? 21.626 -9.239 -9.991 1.00 86.69 86 ALA A CA 1
ATOM 648 C C . ALA A 1 86 ? 20.760 -9.670 -11.190 1.00 86.69 86 ALA A C 1
ATOM 650 O O . ALA A 1 86 ? 20.217 -10.777 -11.203 1.00 86.69 86 ALA A O 1
ATOM 651 N N . ALA A 1 87 ? 20.586 -8.794 -12.187 1.00 89.94 87 ALA A N 1
ATOM 652 C CA . ALA A 1 87 ? 19.815 -9.145 -13.374 1.00 89.94 87 ALA A CA 1
ATOM 653 C C . ALA A 1 87 ? 20.431 -10.369 -14.085 1.00 89.94 87 ALA A C 1
ATOM 655 O O . ALA A 1 87 ? 21.648 -10.421 -14.296 1.00 89.94 87 ALA A O 1
ATOM 656 N N . PRO A 1 88 ? 19.616 -11.368 -14.464 1.00 93.31 88 PRO A N 1
ATOM 657 C CA . PRO A 1 88 ? 20.118 -12.548 -15.150 1.00 93.31 88 PRO A CA 1
ATOM 658 C C . PRO A 1 88 ? 20.698 -12.167 -16.516 1.00 93.31 88 PRO A C 1
ATOM 660 O O . PRO A 1 88 ? 20.253 -11.217 -17.157 1.00 93.31 88 PRO A O 1
ATOM 663 N N . GLN A 1 89 ? 21.673 -12.937 -17.002 1.00 94.69 89 GLN A N 1
ATOM 664 C CA . GLN A 1 89 ? 22.411 -12.579 -18.219 1.00 94.69 89 GLN A CA 1
ATOM 665 C C . GLN A 1 89 ? 21.508 -12.418 -19.452 1.00 94.69 89 GLN A C 1
ATOM 667 O O . GLN A 1 89 ? 21.763 -11.558 -20.289 1.00 94.69 89 GLN A O 1
ATOM 672 N N . TRP A 1 90 ? 20.418 -13.189 -19.546 1.00 95.50 90 TRP A N 1
ATOM 673 C CA . TRP A 1 90 ? 19.441 -13.029 -20.626 1.00 95.50 90 TRP A CA 1
ATOM 674 C C . TRP A 1 90 ? 18.769 -11.650 -20.611 1.00 95.50 90 TRP A C 1
ATOM 676 O O . TRP A 1 90 ? 18.515 -11.105 -21.678 1.00 95.50 90 TRP A O 1
ATOM 686 N N . PHE A 1 91 ? 18.529 -11.071 -19.430 1.00 94.25 91 PHE A N 1
ATOM 687 C CA . PHE A 1 91 ? 17.927 -9.748 -19.276 1.00 94.25 91 PHE A CA 1
ATOM 688 C C . PHE A 1 91 ? 18.922 -8.660 -19.681 1.00 94.25 91 PHE A C 1
ATOM 690 O O . PHE A 1 91 ? 18.584 -7.761 -20.443 1.00 94.25 91 PHE A O 1
ATOM 697 N N . ALA A 1 92 ? 20.175 -8.782 -19.230 1.00 92.31 92 ALA A N 1
ATOM 698 C CA . ALA A 1 92 ? 21.241 -7.843 -19.581 1.00 92.31 92 ALA A CA 1
ATOM 699 C C . ALA A 1 92 ? 21.532 -7.803 -21.094 1.00 92.31 92 ALA A C 1
ATOM 701 O O . ALA A 1 92 ? 22.016 -6.793 -21.603 1.00 92.31 92 ALA A O 1
ATOM 702 N N . ASN A 1 93 ? 21.213 -8.886 -21.808 1.00 94.88 93 ASN A N 1
ATOM 703 C CA . ASN A 1 93 ? 21.361 -8.997 -23.257 1.00 94.88 93 ASN A CA 1
ATOM 704 C C . ASN A 1 93 ? 20.154 -8.458 -24.052 1.00 94.88 93 ASN A C 1
ATOM 706 O O . ASN A 1 93 ? 20.222 -8.418 -25.281 1.00 94.88 93 ASN A O 1
ATOM 710 N N . LEU A 1 94 ? 19.054 -8.071 -23.394 1.00 95.69 94 LEU A N 1
ATOM 711 C CA . LEU A 1 94 ? 17.917 -7.433 -24.063 1.00 95.69 94 LEU A CA 1
ATOM 712 C C . LEU A 1 94 ? 18.296 -6.038 -24.573 1.00 95.69 94 LEU A C 1
ATOM 714 O O . LEU A 1 94 ? 19.186 -5.386 -24.021 1.00 95.69 94 LEU A O 1
ATOM 718 N N . ALA A 1 95 ? 17.583 -5.540 -25.588 1.00 95.69 95 ALA A N 1
ATOM 719 C CA . ALA A 1 95 ? 17.710 -4.143 -25.988 1.00 95.69 95 ALA A CA 1
ATOM 720 C C . ALA A 1 95 ? 17.330 -3.222 -24.816 1.00 95.69 95 ALA A C 1
ATOM 722 O O . ALA A 1 95 ? 16.456 -3.552 -24.018 1.00 95.69 95 ALA A O 1
ATOM 723 N N . HIS A 1 96 ? 17.944 -2.040 -24.714 1.00 91.50 96 HIS A N 1
ATOM 724 C CA . HIS A 1 96 ? 17.681 -1.127 -23.591 1.00 91.50 96 HIS A CA 1
ATOM 725 C C . HIS A 1 96 ? 16.203 -0.736 -23.451 1.00 91.50 96 HIS A C 1
ATOM 727 O O . HIS A 1 96 ? 15.726 -0.564 -22.333 1.00 91.50 96 HIS A O 1
ATOM 733 N N . LEU A 1 97 ? 15.471 -0.640 -24.567 1.00 92.75 97 LEU A N 1
ATOM 734 C CA . LEU A 1 97 ? 14.028 -0.409 -24.535 1.00 92.75 97 LEU A CA 1
ATOM 735 C C . LEU A 1 97 ? 13.286 -1.577 -23.872 1.00 92.75 97 LEU A C 1
ATOM 737 O O . LEU A 1 97 ? 12.429 -1.345 -23.030 1.00 92.75 97 LEU A O 1
ATOM 741 N N . ASP A 1 98 ? 13.648 -2.817 -24.189 1.00 93.06 98 ASP A N 1
ATOM 742 C CA . ASP A 1 98 ? 13.026 -4.002 -23.596 1.00 93.06 98 ASP A CA 1
ATOM 743 C C . ASP A 1 98 ? 13.381 -4.144 -22.112 1.00 93.06 98 ASP A C 1
ATOM 745 O O . ASP A 1 98 ? 12.524 -4.513 -21.314 1.00 93.06 98 ASP A O 1
ATOM 749 N N . GLN A 1 99 ? 14.613 -3.795 -21.719 1.00 92.06 99 GLN A N 1
ATOM 750 C CA . GLN A 1 99 ? 15.006 -3.733 -20.305 1.00 92.06 99 GLN A CA 1
ATOM 751 C C . GLN A 1 99 ? 14.130 -2.735 -19.541 1.00 92.06 99 GLN A C 1
ATOM 753 O O . GLN A 1 99 ? 13.594 -3.073 -18.488 1.00 92.06 99 GLN A O 1
ATOM 758 N N . LEU A 1 100 ? 13.941 -1.533 -20.100 1.00 89.94 100 LEU A N 1
ATOM 759 C CA . LEU A 1 100 ? 13.079 -0.509 -19.518 1.00 89.94 100 LEU A CA 1
ATOM 760 C C . LEU A 1 100 ? 11.637 -1.012 -19.397 1.00 89.94 100 LEU A C 1
ATOM 762 O O . LEU A 1 100 ? 11.092 -1.008 -18.297 1.00 89.94 100 LEU A O 1
ATOM 766 N N . LEU A 1 101 ? 11.042 -1.484 -20.498 1.00 90.62 101 LEU A N 1
ATOM 767 C CA . LEU A 1 101 ? 9.655 -1.962 -20.534 1.00 90.62 101 LEU A CA 1
ATOM 768 C C . LEU A 1 101 ? 9.414 -3.114 -19.550 1.00 90.62 101 LEU A C 1
ATOM 770 O O . LEU A 1 101 ? 8.380 -3.141 -18.887 1.00 90.62 101 LEU A O 1
ATOM 774 N N . ALA A 1 102 ? 10.373 -4.033 -19.416 1.00 89.75 102 ALA A N 1
ATOM 775 C CA . ALA A 1 102 ? 10.283 -5.160 -18.494 1.00 89.75 102 ALA A CA 1
ATOM 776 C C . ALA A 1 102 ? 10.285 -4.735 -17.016 1.00 89.75 102 ALA A C 1
ATOM 778 O O . ALA A 1 102 ? 9.731 -5.446 -16.183 1.00 89.75 102 ALA A O 1
ATOM 779 N N . THR A 1 103 ? 10.892 -3.591 -16.688 1.00 89.38 103 THR A N 1
ATOM 780 C CA . THR A 1 103 ? 10.969 -3.072 -15.310 1.00 89.38 103 THR A CA 1
ATOM 781 C C . THR A 1 103 ? 9.988 -1.940 -15.016 1.00 89.38 103 THR A C 1
ATOM 783 O O . THR A 1 103 ? 9.810 -1.569 -13.862 1.00 89.38 103 THR A O 1
ATOM 786 N N . TRP A 1 104 ? 9.366 -1.368 -16.048 1.00 86.38 104 TRP A N 1
ATOM 787 C CA . TRP A 1 104 ? 8.484 -0.209 -15.914 1.00 86.38 104 TRP A CA 1
ATOM 788 C C . TRP A 1 104 ? 7.128 -0.565 -15.293 1.00 86.38 104 TRP A C 1
ATOM 790 O O . TRP A 1 104 ? 6.486 0.297 -14.699 1.00 86.38 104 TRP A O 1
ATOM 800 N N . GLU A 1 105 ? 6.679 -1.820 -15.421 1.00 82.44 105 GLU A N 1
ATOM 801 C CA . GLU A 1 105 ? 5.407 -2.299 -14.844 1.00 82.44 105 GLU A CA 1
ATOM 802 C C . GLU A 1 105 ? 4.178 -1.469 -15.279 1.00 82.44 105 GLU A C 1
ATOM 804 O O . GLU A 1 105 ? 3.157 -1.469 -14.605 1.00 82.44 105 GLU A O 1
ATOM 809 N N . TRP A 1 106 ? 4.264 -0.741 -16.405 1.00 82.62 106 TRP A N 1
ATOM 810 C CA . TRP A 1 106 ? 3.219 0.185 -16.878 1.00 82.62 106 TRP A CA 1
ATOM 811 C C . TRP A 1 106 ? 2.789 1.244 -15.846 1.00 82.62 106 TRP A C 1
ATOM 813 O O . TRP A 1 106 ? 1.692 1.801 -15.937 1.00 82.62 106 TRP A O 1
ATOM 823 N N . ARG A 1 107 ? 3.661 1.573 -14.886 1.00 83.00 107 ARG A N 1
ATOM 824 C CA . ARG A 1 107 ? 3.354 2.554 -13.843 1.00 83.00 107 ARG A CA 1
ATOM 825 C C . ARG A 1 107 ? 3.204 3.950 -14.456 1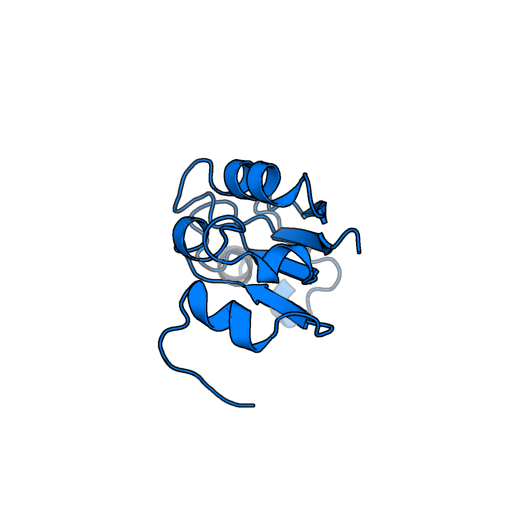.00 83.00 107 ARG A C 1
ATOM 827 O O . ARG A 1 107 ? 4.093 4.446 -15.154 1.00 83.00 107 ARG A O 1
ATOM 834 N N . SER A 1 108 ? 2.070 4.591 -14.171 1.00 87.56 108 SER A N 1
ATOM 835 C CA . SER A 1 108 ? 1.750 5.972 -14.568 1.00 87.56 108 SER A CA 1
ATOM 836 C C . SER A 1 108 ? 2.347 7.026 -13.624 1.00 87.56 108 SER A C 1
ATOM 838 O O . SER A 1 108 ? 2.381 8.209 -13.957 1.00 87.56 108 SER A O 1
ATOM 840 N N . GLY A 1 109 ? 2.833 6.597 -12.459 1.00 90.12 109 GLY A N 1
ATOM 841 C CA . GLY A 1 109 ? 3.467 7.411 -11.429 1.00 90.12 109 GLY A CA 1
ATOM 842 C C . GLY A 1 109 ? 3.862 6.547 -10.223 1.00 90.12 109 GLY A C 1
ATOM 843 O O . GLY A 1 109 ? 3.734 5.324 -10.304 1.00 90.12 109 GLY A O 1
ATOM 844 N N . PRO A 1 110 ? 4.348 7.159 -9.132 1.00 91.25 110 PRO A N 1
ATOM 845 C CA . PRO A 1 110 ? 4.871 6.432 -7.978 1.00 91.25 110 PRO A CA 1
ATOM 846 C C . PRO A 1 110 ? 3.768 5.696 -7.209 1.00 91.25 110 PRO A C 1
ATOM 848 O O . PRO A 1 110 ? 2.704 6.270 -6.956 1.00 91.25 110 PRO A O 1
ATOM 851 N N . THR A 1 111 ? 4.056 4.464 -6.784 1.00 94.56 111 THR A N 1
ATOM 852 C CA . THR A 1 111 ? 3.187 3.667 -5.901 1.00 94.56 111 THR A CA 1
ATOM 853 C C . THR A 1 111 ? 3.931 3.245 -4.628 1.00 94.56 111 THR A C 1
ATOM 855 O O . THR A 1 111 ? 4.339 2.093 -4.469 1.00 94.56 111 THR A O 1
ATOM 858 N N . PRO A 1 112 ? 4.205 4.188 -3.705 1.00 96.19 112 PRO A N 1
ATOM 859 C CA . PRO A 1 112 ? 4.981 3.882 -2.513 1.00 96.19 112 PRO A CA 1
ATOM 860 C C . PRO A 1 112 ? 4.232 2.917 -1.588 1.00 96.19 112 PRO A C 1
ATOM 862 O O . PRO A 1 112 ? 3.004 2.879 -1.548 1.00 96.19 112 PRO A O 1
ATOM 865 N N . TRP A 1 113 ? 4.984 2.175 -0.782 1.00 97.75 113 TRP A N 1
ATOM 866 C CA . TRP A 1 113 ? 4.427 1.170 0.117 1.00 97.75 113 TRP A CA 1
ATOM 867 C C . TRP A 1 113 ? 4.441 1.649 1.567 1.00 97.75 113 TRP A C 1
ATOM 869 O O . TRP A 1 113 ? 5.473 2.058 2.103 1.00 97.75 113 TRP A O 1
ATOM 879 N N . LEU A 1 114 ? 3.293 1.563 2.232 1.00 98.56 114 LEU A N 1
ATOM 880 C CA . LEU A 1 114 ? 3.142 1.820 3.659 1.00 98.56 114 LEU A CA 1
ATOM 881 C C . LEU A 1 114 ? 3.222 0.500 4.421 1.00 98.56 114 LEU A C 1
ATOM 883 O O . LEU A 1 114 ? 2.334 -0.343 4.316 1.00 98.56 114 LEU A O 1
ATOM 887 N N . VAL A 1 115 ? 4.268 0.343 5.228 1.00 98.69 115 VAL A N 1
ATOM 888 C CA . VAL A 1 115 ? 4.404 -0.757 6.188 1.00 98.69 115 VAL A CA 1
ATOM 889 C C . VAL A 1 115 ? 4.000 -0.230 7.559 1.00 98.69 115 VAL A C 1
ATOM 891 O O . VAL A 1 115 ? 4.697 0.593 8.153 1.00 98.69 115 VAL A O 1
ATOM 894 N N . MET A 1 116 ? 2.855 -0.682 8.051 1.00 98.50 116 MET A N 1
ATOM 895 C CA . MET A 1 116 ? 2.199 -0.183 9.254 1.00 98.50 116 MET A CA 1
ATOM 896 C C . MET A 1 116 ? 2.106 -1.310 10.275 1.00 98.50 116 MET A C 1
ATOM 898 O O . MET A 1 116 ? 1.391 -2.286 10.072 1.00 98.50 116 MET A O 1
ATOM 902 N N . ARG A 1 117 ? 2.834 -1.177 11.381 1.00 98.44 117 ARG A N 1
ATOM 903 C CA . ARG A 1 117 ? 2.759 -2.112 12.505 1.00 98.44 117 ARG A CA 1
ATOM 904 C C . ARG A 1 117 ? 1.825 -1.552 13.564 1.00 98.44 117 ARG A C 1
ATOM 906 O O . ARG A 1 117 ? 2.074 -0.437 14.025 1.00 98.44 117 ARG A O 1
ATOM 913 N N . ALA A 1 118 ? 0.796 -2.296 13.956 1.00 97.62 118 ALA A N 1
ATOM 914 C CA . ALA A 1 118 ? -0.104 -1.858 15.020 1.00 97.62 118 ALA A CA 1
ATOM 915 C C . ALA A 1 118 ? 0.682 -1.657 16.329 1.00 97.62 118 ALA A C 1
ATOM 917 O O . ALA A 1 118 ? 1.577 -2.435 16.656 1.00 97.62 118 ALA A O 1
ATOM 918 N N . LEU A 1 119 ? 0.365 -0.603 17.084 1.00 95.38 119 LEU A N 1
ATOM 919 C CA . LEU A 1 119 ? 1.018 -0.262 18.358 1.00 95.38 119 LEU A CA 1
ATOM 920 C C . LEU A 1 119 ? 0.546 -1.126 19.541 1.00 95.38 119 LEU A C 1
ATOM 922 O O . LEU A 1 119 ? 0.854 -0.789 20.683 1.00 95.38 119 LEU A O 1
ATOM 926 N N . GLN A 1 120 ? -0.225 -2.185 19.275 1.00 70.19 120 GLN A N 1
ATOM 927 C CA . GLN A 1 120 ? -0.719 -3.108 20.299 1.00 70.19 120 GLN A CA 1
ATOM 928 C C . GLN A 1 120 ? 0.407 -3.726 21.133 1.00 70.19 120 GLN A C 1
ATOM 930 O O . GLN A 1 120 ? 1.419 -4.174 20.546 1.00 70.19 120 GLN A O 1
#